Protein AF-A0A317ND74-F1 (afdb_monomer)

Secondary structure (DSSP, 8-state):
-PPPHHHHHHHH-TT--EEEEETTEEEEEETTEEEEEEE-TTT--EEEEEEE----TTS-SGGGS----S-HHHHHHHHHHHHHHHHHHHHHHHHHHHHHHHTTSS--S---

Organism: NCBI:txid236511

Solvent-accessible surface area (backbone atoms only — not comparable to full-atom values): 6824 Å² total; per-residue (Å²): 133,87,82,49,74,70,55,56,50,46,69,76,39,77,87,58,67,50,73,50,77,54,101,52,32,39,37,44,31,42,96,60,34,36,39,36,44,30,37,12,75,84,78,59,45,81,26,74,51,79,45,74,68,67,85,47,96,87,56,77,80,69,84,77,78,75,76,84,56,46,31,72,67,61,43,49,56,50,51,52,54,50,50,51,55,48,50,52,53,50,52,54,51,50,53,51,49,53,51,57,53,38,70,74,42,98,78,61,90,83,83,125

Radius of gyration: 24.94 Å; Cα contacts (8 Å, |Δi|>4): 101; chains: 1; bounding box: 52×35×68 Å

pLDDT: mean 79.43, std 16.75, range [41.28, 97.12]

Mean predicted aligned error: 10.95 Å

Nearest PDB structures (foldseek):
  9ir4-assembly1_A  TM=7.966E-01  e=6.317E-01  Henipavirus nipahense
  2pqt-assembly1_A  TM=6.181E-01  e=1.879E+00  Homo sapiens
  2pfr-assembly3_B-2  TM=5.056E-01  e=1.025E+00  Homo sapiens
  2pfr-assembly3_A  TM=4.863E-01  e=8.049E-01  Homo sapiens
  5mu3-assembly1_B  TM=3.597E-01  e=6.712E-01  Kluyveromyces lactis NRRL Y-1140

Foldseek 3Di:
DDDDPVNVVLVVCVPDWDKDDDPFWIWIDHDQKIKTWGAAPPPRDIDIDIDGNDPPVPDDSVVVPDDDNHHPVVVVVVVVVVVVVVVVVVVVVVVVVVVVVVVVPPDDPPPD

Structure (mmCIF, N/CA/C/O backbone):
data_AF-A0A317ND74-F1
#
_entry.id   AF-A0A317ND74-F1
#
loop_
_atom_site.group_PDB
_atom_site.id
_atom_site.type_symbol
_atom_site.label_atom_id
_atom_site.label_alt_id
_atom_site.label_comp_id
_atom_site.label_asym_id
_atom_site.label_entity_id
_atom_site.label_seq_id
_atom_site.pdbx_PDB_ins_code
_atom_site.Cartn_x
_atom_site.Cartn_y
_atom_site.Cartn_z
_atom_site.occupancy
_atom_site.B_iso_or_equiv
_atom_site.auth_seq_id
_atom_site.auth_comp_id
_atom_site.auth_asym_id
_atom_site.auth_atom_id
_atom_site.pdbx_PDB_model_num
ATOM 1 N N . MET A 1 1 ? -21.523 -25.027 15.236 1.00 57.34 1 MET A N 1
ATOM 2 C CA . MET A 1 1 ? -20.204 -24.406 14.966 1.00 57.34 1 MET A CA 1
ATOM 3 C C . MET A 1 1 ? -19.496 -24.258 16.306 1.00 57.34 1 MET A C 1
ATOM 5 O O . MET A 1 1 ? -20.059 -23.618 17.180 1.00 57.34 1 MET A O 1
ATOM 9 N N . VAL A 1 2 ? -18.347 -24.906 16.521 1.00 67.56 2 VAL A N 1
ATOM 10 C CA . VAL A 1 2 ? -17.619 -24.800 17.801 1.00 67.56 2 VAL A CA 1
ATOM 11 C C . VAL A 1 2 ? -16.886 -23.460 17.828 1.00 67.56 2 VAL A C 1
ATOM 13 O O . VAL A 1 2 ? -16.044 -23.210 16.964 1.00 67.56 2 VAL A O 1
ATOM 16 N N . ARG A 1 3 ? -17.231 -22.587 18.782 1.00 62.47 3 ARG A N 1
ATOM 17 C CA . ARG A 1 3 ? -16.563 -21.291 18.972 1.00 62.47 3 ARG A CA 1
ATOM 18 C C . ARG A 1 3 ? -15.117 -21.515 19.422 1.00 62.47 3 ARG A C 1
ATOM 20 O O . ARG A 1 3 ? -14.868 -22.264 20.362 1.00 62.47 3 ARG A O 1
ATOM 27 N N . ASN A 1 4 ? -14.154 -20.879 18.753 1.00 75.69 4 ASN A N 1
ATOM 28 C CA . ASN A 1 4 ? -12.752 -20.910 19.172 1.00 75.69 4 ASN A CA 1
ATOM 29 C C . ASN A 1 4 ? -12.513 -19.856 20.273 1.00 75.69 4 ASN A C 1
ATOM 31 O O . ASN A 1 4 ? -13.175 -18.821 20.287 1.00 75.69 4 ASN A O 1
ATOM 35 N N . LYS A 1 5 ? -11.519 -20.071 21.147 1.00 76.94 5 LYS A N 1
ATOM 36 C CA . LYS A 1 5 ? -11.064 -19.118 22.179 1.00 76.94 5 LYS A CA 1
ATOM 37 C C . LYS A 1 5 ? -10.887 -17.685 21.654 1.00 76.94 5 LYS A C 1
ATOM 39 O O . LYS A 1 5 ? -11.210 -16.734 22.353 1.00 76.94 5 LYS A O 1
ATOM 44 N N . VAL A 1 6 ? -10.410 -17.530 20.415 1.00 71.25 6 VAL A N 1
ATOM 45 C CA . VAL A 1 6 ? -10.245 -16.212 19.772 1.00 71.25 6 VAL A CA 1
ATOM 46 C C . VAL A 1 6 ? -11.584 -15.518 19.509 1.00 71.25 6 VAL A C 1
ATOM 48 O O . VAL A 1 6 ? -11.666 -14.300 19.625 1.00 71.25 6 VAL A O 1
ATOM 51 N N . ASP A 1 7 ? -12.622 -16.268 19.145 1.00 68.19 7 ASP A N 1
ATOM 52 C CA . ASP A 1 7 ? -13.943 -15.703 18.858 1.00 68.19 7 ASP A CA 1
ATOM 53 C C . ASP A 1 7 ? -14.636 -15.287 20.164 1.00 68.19 7 ASP A C 1
ATOM 55 O O . ASP A 1 7 ? -15.156 -14.182 20.245 1.00 68.19 7 ASP A O 1
ATOM 59 N N . VAL A 1 8 ? -14.514 -16.104 21.219 1.00 78.25 8 VAL A N 1
ATOM 60 C CA . VAL A 1 8 ? -15.000 -15.773 22.575 1.00 78.25 8 VAL A CA 1
ATOM 61 C C . VAL A 1 8 ? -14.329 -14.506 23.114 1.00 78.25 8 VAL A C 1
ATOM 63 O O . VAL A 1 8 ? -15.001 -13.624 23.635 1.00 78.25 8 VAL A O 1
ATOM 66 N N . TYR A 1 9 ? -13.010 -14.379 22.946 1.00 78.19 9 TYR A N 1
ATOM 67 C CA . TYR A 1 9 ? -12.275 -13.185 23.367 1.00 78.19 9 TYR A CA 1
ATOM 68 C C . TYR A 1 9 ? -12.741 -11.919 22.637 1.00 78.19 9 TYR A C 1
ATOM 70 O O . TYR A 1 9 ? -12.895 -10.874 23.258 1.00 78.19 9 TYR A O 1
ATOM 78 N N . ARG A 1 10 ? -12.985 -12.010 21.324 1.00 71.62 10 ARG A N 1
ATOM 79 C CA . ARG A 1 10 ? -13.455 -10.876 20.511 1.00 71.62 10 ARG A CA 1
ATOM 80 C C . ARG A 1 10 ? -14.870 -10.434 20.871 1.00 71.62 10 ARG A C 1
ATOM 82 O O . ARG A 1 10 ? -15.148 -9.247 20.804 1.00 71.62 10 ARG A O 1
ATOM 89 N N . GLU A 1 11 ? -15.750 -11.374 21.213 1.00 73.62 11 GLU A N 1
ATOM 90 C CA . GLU A 1 11 ? -17.112 -11.066 21.670 1.00 73.62 11 GLU A CA 1
ATOM 91 C C . GLU A 1 11 ? -17.101 -10.405 23.059 1.00 73.62 11 GLU A C 1
ATOM 93 O O . GLU A 1 11 ? -17.873 -9.482 23.297 1.00 73.62 11 GLU A O 1
ATOM 98 N N . ALA A 1 12 ? -16.207 -10.839 23.954 1.00 84.62 12 ALA A N 1
ATOM 99 C CA . ALA A 1 12 ? -16.068 -10.272 25.296 1.00 84.62 12 ALA A CA 1
ATOM 100 C C . ALA A 1 12 ? -15.364 -8.902 25.326 1.00 84.62 12 ALA A C 1
ATOM 102 O O . ALA A 1 12 ? -15.561 -8.144 26.271 1.00 84.62 12 ALA A O 1
ATOM 103 N N . ASN A 1 13 ? -14.563 -8.579 24.305 1.00 81.62 13 ASN A N 1
ATOM 104 C CA . ASN A 1 13 ? -13.797 -7.333 24.217 1.00 81.62 13 ASN A CA 1
ATOM 105 C C . ASN A 1 13 ? -14.126 -6.590 22.907 1.00 81.62 13 ASN A C 1
ATOM 107 O O . ASN A 1 13 ? -13.300 -6.550 21.987 1.00 81.62 13 ASN A O 1
ATOM 111 N N . PRO A 1 14 ? -15.343 -6.027 22.781 1.00 74.94 14 PRO A N 1
ATOM 112 C CA . PRO A 1 14 ? -15.790 -5.383 21.550 1.00 74.94 14 PRO A CA 1
ATOM 113 C C . PRO A 1 14 ? -14.983 -4.125 21.211 1.00 74.94 14 PRO A C 1
ATOM 115 O O . PRO A 1 14 ? -14.801 -3.840 20.035 1.00 74.94 14 PRO A O 1
ATOM 118 N N . ASP A 1 15 ? -14.433 -3.414 22.192 1.00 80.94 15 ASP A N 1
ATOM 119 C CA . ASP A 1 15 ? -13.686 -2.170 21.953 1.00 80.94 15 ASP A CA 1
ATOM 120 C C . ASP A 1 15 ? -12.172 -2.379 21.837 1.00 80.94 15 ASP A C 1
ATOM 122 O O . ASP A 1 15 ? -11.405 -1.424 21.711 1.00 80.94 15 ASP A O 1
ATOM 126 N N . GLU A 1 16 ? -11.708 -3.630 21.869 1.00 82.62 16 GLU A N 1
ATOM 127 C CA . GLU A 1 16 ? -10.282 -3.907 21.853 1.00 82.62 16 GLU A CA 1
ATOM 128 C C . GLU A 1 16 ? -9.697 -3.835 20.441 1.00 82.62 16 GLU A C 1
ATOM 130 O O . GLU A 1 16 ? -10.058 -4.577 19.518 1.00 82.62 16 GLU A O 1
ATOM 135 N N . PHE A 1 17 ? -8.721 -2.946 20.297 1.00 84.31 17 PHE A N 1
ATOM 136 C CA . PHE A 1 17 ? -7.930 -2.779 19.094 1.00 84.31 17 PHE A CA 1
ATOM 137 C C . PHE A 1 17 ? -6.451 -3.014 19.402 1.00 84.31 17 PHE A C 1
ATOM 139 O O . PHE A 1 17 ? -5.932 -2.622 20.443 1.00 84.31 17 PHE A O 1
ATOM 146 N N . HIS A 1 18 ? -5.744 -3.635 18.461 1.00 83.69 18 HIS A N 1
ATOM 147 C CA . HIS A 1 18 ? -4.299 -3.829 18.545 1.00 83.69 18 HIS A CA 1
ATOM 148 C C . HIS A 1 18 ? -3.610 -2.994 17.470 1.00 83.69 18 HIS A C 1
ATOM 150 O O . HIS A 1 18 ? -3.909 -3.154 16.282 1.00 83.69 18 HIS A O 1
ATOM 156 N N . THR A 1 19 ? -2.672 -2.134 17.859 1.00 89.19 19 THR A N 1
ATOM 157 C CA . THR A 1 19 ? -1.942 -1.262 16.930 1.00 89.19 19 THR A CA 1
ATOM 158 C C . THR A 1 19 ? -0.455 -1.574 16.898 1.00 89.19 19 THR A C 1
ATOM 160 O O . THR A 1 19 ? 0.117 -2.064 17.867 1.00 89.19 19 THR A O 1
ATOM 163 N N . TRP A 1 20 ? 0.178 -1.328 15.753 1.00 89.50 20 TRP A N 1
ATOM 164 C CA . TRP A 1 20 ? 1.635 -1.333 15.642 1.00 89.50 20 TRP A CA 1
ATOM 165 C C . TRP A 1 20 ? 2.098 -0.476 14.470 1.00 89.50 20 TRP A C 1
ATOM 167 O O . TRP A 1 20 ? 1.390 -0.300 13.474 1.00 89.50 20 TRP A O 1
ATOM 177 N N . THR A 1 21 ? 3.318 0.039 14.574 1.00 90.56 21 THR A N 1
ATOM 178 C CA . THR A 1 21 ? 3.946 0.845 13.530 1.00 90.56 21 THR A CA 1
ATOM 179 C C . THR A 1 21 ? 4.793 -0.018 12.595 1.00 90.56 21 THR A C 1
ATOM 181 O O . THR A 1 21 ? 5.267 -1.105 12.920 1.00 90.56 21 THR A O 1
ATOM 184 N N . THR A 1 22 ? 4.948 0.466 11.373 1.00 87.38 22 THR A N 1
ATOM 185 C CA . THR A 1 22 ? 5.790 -0.092 10.314 1.00 87.38 22 THR A CA 1
ATOM 186 C C . THR A 1 22 ? 6.713 1.016 9.820 1.00 87.38 22 THR A C 1
ATOM 188 O O . THR A 1 22 ? 6.504 2.186 10.135 1.00 87.38 22 THR A O 1
ATOM 191 N N .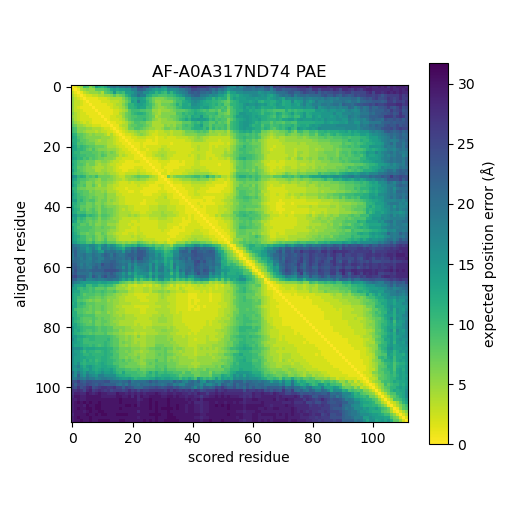 ARG A 1 23 ? 7.688 0.686 8.966 1.00 88.06 23 ARG A N 1
ATOM 192 C CA . ARG A 1 23 ? 8.604 1.684 8.387 1.00 88.06 23 ARG A CA 1
ATOM 193 C C . ARG A 1 23 ? 7.896 2.868 7.710 1.00 88.06 23 ARG A C 1
ATOM 195 O O . ARG A 1 23 ? 8.441 3.964 7.702 1.00 88.06 23 ARG A O 1
ATOM 202 N N . TYR A 1 24 ? 6.716 2.646 7.130 1.00 89.31 24 TYR A N 1
ATOM 203 C CA . TYR A 1 24 ? 6.027 3.639 6.298 1.00 89.31 24 TYR A CA 1
ATOM 204 C C . TYR A 1 24 ? 4.632 4.018 6.807 1.00 89.31 24 TYR A C 1
ATOM 206 O O . TYR A 1 24 ? 3.948 4.805 6.167 1.00 89.31 24 TYR A O 1
ATOM 214 N N . GLY A 1 25 ? 4.165 3.460 7.922 1.00 91.81 25 GLY A N 1
ATOM 215 C CA . GLY A 1 25 ? 2.787 3.666 8.370 1.00 91.81 25 GLY A CA 1
ATOM 216 C C . GLY A 1 25 ? 2.440 2.911 9.641 1.00 91.81 25 GLY A C 1
ATOM 217 O O . GLY A 1 25 ? 3.318 2.376 10.309 1.00 91.81 25 GLY A O 1
ATOM 218 N N . CYS A 1 26 ? 1.156 2.820 9.947 1.00 92.88 26 CYS A N 1
ATOM 219 C CA . CYS A 1 26 ? 0.613 2.149 11.118 1.00 92.88 26 CYS A CA 1
ATOM 220 C C . CYS A 1 26 ? -0.463 1.144 10.699 1.00 92.88 26 CYS A C 1
ATOM 222 O O . CYS A 1 26 ? -1.090 1.274 9.644 1.00 92.88 26 CYS A O 1
ATOM 224 N N . VAL A 1 27 ? -0.663 0.127 11.529 1.00 91.19 27 VAL A N 1
ATOM 225 C CA . VAL A 1 27 ? -1.723 -0.862 11.382 1.00 91.19 27 VAL A CA 1
ATOM 226 C C . VAL A 1 27 ? -2.588 -0.842 12.626 1.00 91.19 27 VAL A C 1
ATOM 228 O O . VAL A 1 27 ? -2.074 -0.832 13.741 1.00 91.19 27 VAL A O 1
ATOM 231 N N . VAL A 1 28 ? -3.897 -0.913 12.422 1.00 91.19 28 VAL A N 1
ATOM 232 C CA . VAL A 1 28 ? -4.893 -1.108 13.472 1.00 91.19 28 VAL A CA 1
ATOM 233 C C . VAL A 1 28 ? -5.643 -2.396 13.165 1.00 91.19 28 VAL A C 1
ATOM 235 O O . VAL A 1 28 ? -6.160 -2.596 12.063 1.00 91.19 28 VAL A O 1
ATOM 238 N N . GLN A 1 29 ? -5.675 -3.298 14.134 1.00 86.31 29 GLN A N 1
ATOM 239 C CA . GLN A 1 29 ? -6.379 -4.566 14.066 1.00 86.31 29 GLN A CA 1
ATOM 240 C C . GLN A 1 29 ? -7.589 -4.535 14.995 1.00 86.31 29 GLN A C 1
ATOM 242 O O . GLN A 1 29 ? -7.430 -4.316 16.189 1.00 86.31 29 GLN A O 1
ATOM 247 N N . PHE A 1 30 ? -8.766 -4.841 14.457 1.00 83.94 30 PHE A N 1
ATOM 248 C CA . PHE A 1 30 ? -10.021 -4.93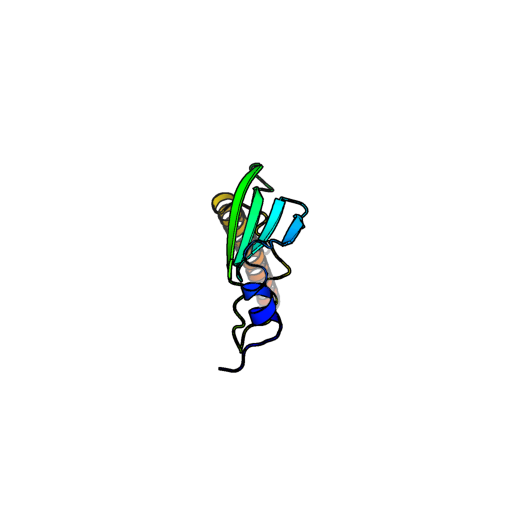8 15.206 1.00 83.94 30 PHE A CA 1
ATOM 249 C C . PHE A 1 30 ? -10.999 -5.847 14.457 1.00 83.94 30 PHE A C 1
ATOM 251 O O . PHE A 1 30 ? -10.930 -5.941 13.235 1.00 83.94 30 PHE A O 1
ATOM 258 N N . TRP A 1 31 ? -11.883 -6.553 15.166 1.00 76.31 31 TRP A N 1
ATOM 259 C CA . TRP A 1 31 ? -13.022 -7.308 14.595 1.00 76.31 31 TRP A CA 1
ATOM 260 C C . TRP A 1 31 ? -12.709 -8.213 13.394 1.00 76.31 31 TRP A C 1
ATOM 262 O O . TRP A 1 31 ? -13.469 -8.316 12.435 1.00 76.31 31 TRP A O 1
ATOM 272 N N . GLY A 1 32 ? -11.548 -8.874 13.404 1.00 75.94 32 GLY A N 1
ATOM 273 C CA . GLY A 1 32 ? -11.144 -9.715 12.275 1.00 75.94 32 GLY A CA 1
ATOM 274 C C . GLY A 1 32 ? -10.765 -8.923 11.018 1.00 75.94 32 GLY A C 1
ATOM 275 O O . GLY A 1 32 ? -10.683 -9.504 9.939 1.00 75.94 32 GLY A O 1
ATOM 276 N N . HIS A 1 33 ? -10.479 -7.633 11.153 1.00 81.81 33 HIS A N 1
ATOM 277 C CA . HIS A 1 33 ? -9.922 -6.750 10.143 1.00 81.81 33 HIS A CA 1
ATOM 278 C C . HIS A 1 33 ? -8.557 -6.216 10.572 1.00 81.81 33 HIS A C 1
ATOM 280 O O . HIS A 1 33 ? -8.261 -6.050 11.754 1.00 81.81 33 HIS A O 1
ATOM 286 N N . ARG A 1 34 ? -7.726 -5.914 9.581 1.00 86.25 34 ARG A N 1
ATOM 287 C CA . ARG A 1 34 ? -6.553 -5.063 9.732 1.00 86.25 34 ARG A CA 1
ATOM 288 C C . ARG A 1 34 ? -6.656 -3.916 8.753 1.00 86.25 34 ARG A C 1
ATOM 290 O O . ARG A 1 34 ? -6.838 -4.147 7.557 1.00 86.25 34 ARG A O 1
ATOM 297 N N . VAL A 1 35 ? -6.527 -2.709 9.269 1.00 90.94 35 VAL A N 1
ATOM 298 C CA . VAL A 1 35 ? -6.495 -1.475 8.499 1.00 90.94 35 VAL A CA 1
ATOM 299 C C . VAL A 1 35 ? -5.085 -0.924 8.590 1.00 90.94 35 VAL A C 1
ATOM 301 O O . VAL A 1 35 ? -4.567 -0.729 9.683 1.00 90.94 35 VAL A O 1
ATOM 304 N N . TYR A 1 36 ? -4.457 -0.707 7.445 1.00 92.25 36 TYR A N 1
ATOM 305 C CA . TYR A 1 36 ? -3.182 -0.018 7.335 1.00 92.25 36 TYR A CA 1
ATOM 306 C C . TYR A 1 36 ? -3.405 1.371 6.768 1.00 92.25 36 TYR A C 1
ATOM 308 O O . TYR A 1 36 ? -4.199 1.539 5.840 1.00 92.25 36 TYR A O 1
ATOM 316 N N . TYR A 1 37 ? -2.660 2.329 7.297 1.00 93.50 37 TYR A N 1
ATOM 317 C CA . TYR A 1 37 ? -2.518 3.668 6.753 1.00 93.50 37 TYR A CA 1
ATOM 318 C C . TYR A 1 37 ? -1.053 4.086 6.854 1.00 93.50 37 TYR A C 1
ATOM 320 O O . TYR A 1 37 ? -0.396 3.880 7.873 1.00 93.50 37 TYR A O 1
ATOM 328 N N . GLY A 1 38 ? -0.517 4.664 5.791 1.00 94.56 38 GLY A N 1
ATOM 329 C CA . GLY A 1 38 ? 0.882 5.050 5.719 1.00 94.56 38 GLY A CA 1
ATOM 330 C C . GLY A 1 38 ? 1.154 6.039 4.604 1.00 94.56 38 GLY A C 1
ATOM 331 O O . GLY A 1 38 ? 0.236 6.528 3.950 1.00 94.56 38 GLY A O 1
ATOM 332 N N . ARG A 1 39 ? 2.430 6.340 4.400 1.00 95.38 39 ARG A N 1
ATOM 333 C CA . ARG A 1 39 ? 2.909 7.223 3.341 1.00 95.38 39 ARG A CA 1
ATOM 334 C C . ARG A 1 39 ? 3.523 6.395 2.226 1.00 95.38 39 ARG A C 1
ATOM 336 O O . ARG A 1 39 ? 4.286 5.462 2.476 1.00 95.38 39 ARG A O 1
ATOM 343 N N . CYS A 1 40 ? 3.202 6.757 0.993 1.00 95.50 40 CYS A N 1
ATOM 344 C CA . CYS A 1 40 ? 3.840 6.208 -0.186 1.00 95.50 40 CYS A CA 1
ATOM 345 C C . CYS A 1 40 ? 5.334 6.527 -0.139 1.00 95.50 40 CYS A C 1
ATOM 347 O O . CYS A 1 40 ? 5.726 7.666 0.103 1.00 95.50 40 CYS A O 1
ATOM 349 N N . GLN A 1 41 ? 6.165 5.527 -0.412 1.00 94.12 41 GLN A N 1
ATOM 350 C CA . GLN A 1 41 ? 7.613 5.692 -0.429 1.00 94.12 41 GLN A CA 1
ATOM 351 C C . GLN A 1 41 ? 8.103 6.677 -1.505 1.00 94.12 41 GLN A C 1
ATOM 353 O O . GLN A 1 41 ? 9.163 7.267 -1.322 1.00 94.12 41 GLN A O 1
ATOM 358 N N . ASP A 1 42 ? 7.364 6.846 -2.605 1.00 95.12 42 ASP A N 1
ATOM 359 C CA . ASP A 1 42 ? 7.826 7.640 -3.748 1.00 95.12 42 ASP A CA 1
ATOM 360 C C . ASP A 1 42 ? 7.207 9.046 -3.774 1.00 95.12 42 ASP A C 1
ATOM 362 O O . ASP A 1 42 ? 7.927 10.021 -3.954 1.00 95.12 42 ASP A O 1
ATOM 366 N N . CYS A 1 43 ? 5.892 9.176 -3.560 1.00 95.12 43 CYS A N 1
ATOM 367 C CA . CYS A 1 43 ? 5.201 10.472 -3.618 1.00 95.12 43 CYS A CA 1
ATOM 368 C C . CYS A 1 43 ? 4.793 11.032 -2.247 1.00 95.12 43 CYS A C 1
ATOM 370 O O . CYS A 1 43 ? 4.196 12.100 -2.177 1.00 95.12 43 CYS A O 1
ATOM 372 N N . SER A 1 44 ? 5.054 10.311 -1.149 1.00 93.25 44 SER A N 1
ATOM 373 C CA . SER A 1 44 ? 4.569 10.638 0.207 1.00 93.25 44 SER A CA 1
ATOM 374 C C . SER A 1 44 ? 3.042 10.722 0.367 1.00 93.25 44 SER A C 1
ATOM 376 O O . SER A 1 44 ? 2.566 11.003 1.468 1.00 93.25 44 SER A O 1
ATOM 378 N N . GLY A 1 45 ? 2.268 10.424 -0.683 1.00 94.12 45 GLY A N 1
ATOM 379 C CA . GLY A 1 45 ? 0.809 10.375 -0.647 1.00 94.12 45 GLY A CA 1
ATOM 380 C C . GLY A 1 45 ? 0.273 9.313 0.315 1.00 94.12 45 GLY A C 1
ATOM 381 O O . GLY A 1 45 ? 0.967 8.355 0.662 1.00 94.12 45 GLY A O 1
ATOM 382 N N . LEU A 1 46 ? -0.973 9.481 0.758 1.00 93.62 46 LEU A N 1
ATOM 383 C CA . LEU A 1 46 ? -1.613 8.555 1.688 1.00 93.62 46 LEU A CA 1
ATOM 384 C C . LEU A 1 46 ? -1.840 7.188 1.026 1.00 93.62 46 LEU A C 1
ATOM 386 O O . LEU A 1 46 ? -2.411 7.082 -0.056 1.00 93.62 46 LEU A O 1
ATOM 390 N N . VAL A 1 47 ? -1.430 6.128 1.715 1.00 94.81 47 VAL A N 1
ATOM 391 C CA . VAL A 1 47 ? -1.665 4.739 1.320 1.00 94.81 47 VAL A CA 1
ATOM 392 C C . VAL A 1 47 ? -2.524 4.091 2.384 1.00 94.81 47 VAL A C 1
ATOM 394 O O . VAL A 1 47 ? -2.122 4.039 3.543 1.00 94.81 47 VAL A O 1
ATOM 397 N N . THR A 1 48 ? -3.678 3.555 1.998 1.00 92.81 48 THR A N 1
ATOM 398 C CA . THR A 1 48 ? -4.551 2.812 2.908 1.00 92.81 48 THR A CA 1
ATOM 399 C C . THR A 1 48 ? -4.871 1.429 2.357 1.00 92.81 48 THR A C 1
ATOM 401 O O . THR A 1 48 ? -4.917 1.201 1.150 1.00 92.81 48 THR A O 1
ATOM 404 N N . THR A 1 49 ? -5.062 0.454 3.243 1.00 89.94 49 THR A N 1
ATOM 405 C CA . THR A 1 49 ? -5.614 -0.849 2.853 1.00 89.94 49 THR A CA 1
ATOM 406 C C . THR A 1 49 ? -6.373 -1.479 4.011 1.00 89.94 49 THR A C 1
ATOM 408 O O . THR A 1 49 ? -5.964 -1.369 5.164 1.00 89.94 49 THR A O 1
ATOM 411 N N . ARG A 1 50 ? -7.472 -2.170 3.708 1.00 89.00 50 ARG A N 1
ATOM 412 C CA . ARG A 1 50 ? -8.246 -2.961 4.670 1.00 89.00 50 ARG A CA 1
ATOM 413 C C . ARG A 1 50 ? -8.197 -4.429 4.269 1.00 89.00 50 ARG A C 1
ATOM 415 O O . ARG A 1 50 ? -8.460 -4.774 3.121 1.00 89.00 50 ARG A O 1
ATOM 422 N N . ARG A 1 51 ? -7.878 -5.303 5.221 1.00 83.31 51 ARG A N 1
ATOM 423 C CA . ARG A 1 51 ?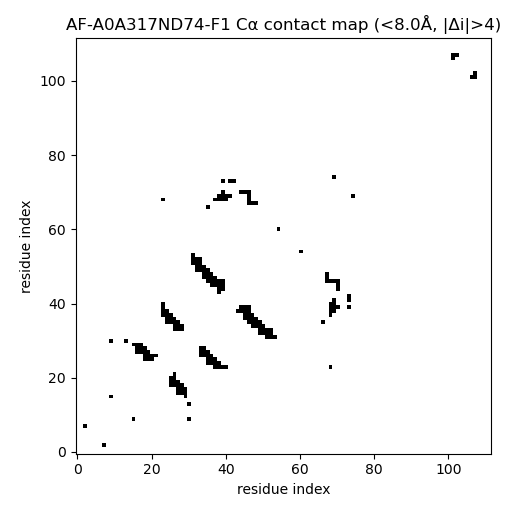 -7.746 -6.751 5.017 1.00 83.31 51 ARG A CA 1
ATOM 424 C C . ARG A 1 51 ? -8.553 -7.518 6.051 1.00 83.31 51 ARG A C 1
ATOM 426 O O . ARG A 1 51 ? -8.551 -7.160 7.223 1.00 83.31 51 ARG A O 1
ATOM 433 N N . ASN A 1 52 ? -9.192 -8.604 5.634 1.00 79.88 52 ASN A N 1
ATOM 434 C CA . ASN A 1 52 ? -9.875 -9.524 6.544 1.00 79.88 52 ASN A CA 1
ATOM 435 C C . ASN A 1 52 ? -8.872 -10.559 7.076 1.00 79.88 52 ASN A C 1
ATOM 437 O O . ASN A 1 52 ? -8.165 -11.196 6.302 1.00 79.88 52 ASN A O 1
ATOM 441 N N . ILE A 1 53 ? -8.868 -10.800 8.384 1.00 74.38 53 ILE A N 1
ATOM 442 C CA . ILE A 1 53 ? -8.092 -11.833 9.099 1.00 74.38 53 ILE A CA 1
ATOM 443 C C . ILE A 1 53 ? -8.799 -13.198 8.988 1.00 74.38 53 ILE A C 1
ATOM 445 O O . ILE A 1 53 ? -8.678 -14.058 9.858 1.00 74.38 53 ILE A O 1
ATOM 449 N N . ARG A 1 54 ? -9.624 -13.404 7.952 1.00 65.62 54 ARG A N 1
ATOM 450 C CA . ARG A 1 54 ? -10.467 -14.598 7.845 1.00 65.62 54 ARG A CA 1
ATOM 451 C C . ARG A 1 54 ? -9.574 -15.843 7.847 1.00 65.62 54 ARG A C 1
ATOM 453 O O . ARG A 1 54 ? -8.610 -15.914 7.086 1.00 65.62 54 ARG A O 1
ATOM 460 N N . ARG A 1 55 ? -9.926 -16.839 8.670 1.00 57.25 55 ARG A N 1
ATOM 461 C CA . ARG A 1 55 ? -9.383 -18.202 8.589 1.00 57.25 55 ARG A CA 1
ATOM 462 C C . ARG A 1 55 ? -9.870 -18.823 7.279 1.00 57.25 55 ARG A C 1
ATOM 464 O O . ARG A 1 55 ? -10.866 -19.537 7.264 1.00 57.25 55 ARG A O 1
ATOM 471 N N . TYR A 1 56 ? -9.219 -18.522 6.160 1.00 45.38 56 TYR A N 1
ATOM 472 C CA . TYR A 1 56 ? -9.412 -19.347 4.978 1.00 45.38 56 TYR A CA 1
ATOM 473 C C . TYR A 1 56 ? -8.665 -20.648 5.238 1.00 45.38 56 TYR A C 1
ATOM 475 O O . TYR A 1 56 ? -7.440 -20.665 5.288 1.00 45.38 56 TYR A O 1
ATOM 483 N N . ARG A 1 57 ? -9.429 -21.729 5.400 1.00 47.56 57 ARG A N 1
ATOM 484 C CA . ARG A 1 57 ? -9.014 -23.123 5.635 1.00 47.56 57 ARG A CA 1
ATOM 485 C C . ARG A 1 57 ? -7.925 -23.649 4.672 1.00 47.56 57 ARG A C 1
ATOM 487 O O . ARG A 1 57 ? -7.418 -24.739 4.880 1.00 47.56 57 ARG A O 1
ATOM 494 N N . HIS A 1 58 ? -7.550 -22.865 3.657 1.00 50.28 58 HIS A N 1
ATOM 495 C CA . HIS A 1 58 ? -6.589 -23.197 2.604 1.00 50.28 58 HIS A CA 1
ATOM 496 C C . HIS A 1 58 ? -5.609 -22.062 2.246 1.00 50.28 58 HIS A C 1
ATOM 498 O O . HIS A 1 58 ? -4.856 -22.211 1.288 1.00 50.28 58 HIS A O 1
ATOM 504 N N . LYS A 1 59 ? -5.597 -20.920 2.957 1.00 48.44 59 LYS A N 1
ATOM 505 C CA . LYS A 1 59 ? -4.598 -19.862 2.713 1.00 48.44 59 LYS A CA 1
ATOM 506 C C . LYS A 1 59 ? -3.818 -19.542 3.984 1.00 48.44 59 LYS A C 1
ATOM 508 O O . LYS A 1 59 ? -4.433 -19.262 5.013 1.00 48.44 59 LYS A O 1
ATOM 513 N N . PRO A 1 60 ? -2.476 -19.573 3.929 1.00 44.66 60 PRO A N 1
ATOM 514 C CA . PRO A 1 60 ? -1.673 -19.349 5.109 1.00 44.66 60 PRO A CA 1
ATOM 515 C C . PRO A 1 60 ? -1.881 -17.931 5.638 1.00 44.66 60 PRO A C 1
ATOM 517 O O . PRO A 1 60 ? -2.057 -16.971 4.886 1.00 44.66 60 PRO A O 1
ATOM 520 N N . ILE A 1 61 ? -1.753 -17.821 6.958 1.00 52.03 61 ILE A N 1
ATOM 521 C CA . ILE A 1 61 ? -1.727 -16.626 7.822 1.00 52.03 61 ILE A CA 1
ATOM 522 C C . ILE A 1 61 ? -0.779 -15.493 7.318 1.00 52.03 61 ILE A C 1
ATOM 524 O O . ILE A 1 61 ? -0.752 -14.391 7.855 1.00 52.03 61 ILE A O 1
ATOM 528 N N . THR A 1 62 ? -0.047 -15.720 6.225 1.00 46.28 62 THR A N 1
ATOM 529 C CA . THR A 1 62 ? 0.947 -14.879 5.524 1.00 46.28 62 THR A CA 1
ATOM 530 C C . THR A 1 62 ? 0.552 -13.452 5.106 1.00 46.28 62 THR A C 1
ATOM 532 O O . THR A 1 62 ? 1.418 -12.694 4.680 1.00 46.28 62 THR A O 1
ATOM 535 N N . GLN A 1 63 ? -0.682 -12.990 5.331 1.00 50.53 63 GLN A N 1
ATOM 536 C CA . GLN A 1 63 ? -1.019 -11.551 5.278 1.00 50.53 63 GLN A CA 1
ATOM 537 C C . GLN A 1 63 ? -0.464 -10.758 6.492 1.00 50.53 63 GLN A C 1
ATOM 539 O O . GLN A 1 63 ? -0.803 -9.592 6.679 1.00 50.53 63 GLN A O 1
ATOM 544 N N . ILE A 1 64 ? 0.381 -11.376 7.330 1.00 53.72 64 ILE A N 1
ATOM 545 C CA . ILE A 1 64 ? 1.137 -10.727 8.415 1.00 53.72 64 ILE A CA 1
ATOM 546 C C . ILE A 1 64 ? 2.310 -9.871 7.892 1.00 53.72 64 ILE A C 1
ATOM 548 O O . ILE A 1 64 ? 2.667 -8.897 8.544 1.00 53.72 64 ILE A O 1
ATOM 552 N N . GLY A 1 65 ? 2.898 -10.181 6.729 1.00 57.25 65 GLY A N 1
ATOM 553 C CA . GLY A 1 65 ? 4.253 -9.692 6.423 1.00 57.25 65 GLY A CA 1
ATOM 554 C C . GLY A 1 65 ? 4.397 -8.464 5.518 1.00 57.25 65 GLY A C 1
ATOM 555 O O . GLY A 1 65 ? 5.426 -7.798 5.583 1.00 57.25 65 GLY A O 1
ATOM 556 N N . ARG A 1 66 ? 3.427 -8.150 4.645 1.00 73.88 66 ARG A N 1
ATOM 557 C CA . ARG A 1 66 ? 3.631 -7.113 3.611 1.00 73.88 66 ARG A CA 1
ATOM 558 C C . ARG A 1 66 ? 2.477 -6.126 3.509 1.00 73.88 66 ARG A C 1
ATOM 560 O O . ARG A 1 66 ? 1.431 -6.427 2.926 1.00 73.88 66 ARG A O 1
ATOM 567 N N . TRP A 1 67 ? 2.692 -4.941 4.063 1.00 85.00 67 TRP A N 1
ATOM 568 C CA . TRP A 1 67 ? 1.854 -3.761 3.858 1.00 85.00 67 TRP A CA 1
ATOM 569 C C . TRP A 1 67 ? 2.258 -3.053 2.562 1.00 85.00 67 TRP A C 1
ATOM 571 O O . TRP A 1 67 ? 3.426 -3.143 2.172 1.00 85.00 67 TRP A O 1
ATOM 581 N N . PRO A 1 68 ? 1.314 -2.415 1.851 1.00 88.25 68 PRO A N 1
ATOM 582 C CA . PRO A 1 68 ? 1.643 -1.679 0.638 1.00 88.25 68 PRO A CA 1
ATOM 583 C C . PRO A 1 68 ? 2.616 -0.544 0.974 1.00 88.25 68 PRO A C 1
ATOM 585 O O . PRO A 1 68 ? 2.355 0.253 1.867 1.00 88.25 68 PRO A O 1
ATOM 588 N N . SER A 1 69 ? 3.746 -0.486 0.269 1.00 88.50 69 SER A N 1
ATOM 589 C CA . SER A 1 69 ? 4.745 0.583 0.412 1.00 88.50 69 SER A CA 1
ATOM 590 C C . SER A 1 69 ? 4.510 1.755 -0.543 1.00 88.50 69 SER A C 1
ATOM 592 O O . SER A 1 69 ? 5.115 2.814 -0.388 1.00 88.50 69 SER A O 1
ATOM 594 N N . ARG A 1 70 ? 3.652 1.575 -1.552 1.00 94.06 70 ARG A N 1
ATOM 595 C CA . ARG A 1 70 ? 3.356 2.561 -2.595 1.00 94.06 70 ARG A CA 1
ATOM 596 C C . ARG A 1 70 ? 1.848 2.746 -2.742 1.00 94.06 70 ARG A C 1
ATOM 598 O O . ARG A 1 70 ? 1.094 1.809 -2.476 1.00 94.06 70 ARG A O 1
ATOM 605 N N . CYS A 1 71 ? 1.426 3.942 -3.156 1.00 94.50 71 CYS A N 1
ATOM 606 C CA . CYS A 1 71 ? 0.058 4.165 -3.620 1.00 94.50 71 CYS A CA 1
ATOM 607 C C . CYS A 1 71 ? -0.162 3.435 -4.962 1.00 94.50 71 CYS A C 1
ATOM 609 O O . CYS A 1 71 ? 0.824 3.025 -5.584 1.00 94.50 71 CYS A O 1
ATOM 611 N N . PRO A 1 72 ? -1.418 3.253 -5.409 1.00 92.69 72 PRO A N 1
ATOM 612 C CA . PRO A 1 72 ? -1.718 2.544 -6.653 1.00 92.69 72 PRO A CA 1
ATOM 613 C C . PRO A 1 72 ? -0.943 3.079 -7.865 1.00 92.69 72 PRO A C 1
ATOM 615 O O . PRO A 1 72 ? -0.303 2.297 -8.557 1.00 92.69 72 PRO A O 1
ATOM 618 N N . GLU A 1 73 ? -0.889 4.400 -8.034 1.00 95.00 73 GLU A N 1
ATOM 619 C CA . GLU A 1 73 ? -0.195 5.062 -9.149 1.00 95.00 73 GLU A CA 1
ATOM 620 C C . GLU A 1 73 ? 1.315 4.781 -9.140 1.00 95.00 73 GLU A C 1
ATOM 622 O O . GLU A 1 73 ? 1.889 4.312 -10.122 1.00 95.00 73 GLU A O 1
ATOM 627 N N . CYS A 1 74 ? 1.982 4.993 -8.000 1.00 96.12 74 CYS A N 1
ATOM 628 C CA . CYS A 1 74 ? 3.415 4.721 -7.886 1.00 96.12 74 CYS A CA 1
ATOM 629 C C . CYS A 1 74 ? 3.737 3.223 -7.971 1.00 96.12 74 CYS A C 1
ATOM 631 O O . CYS A 1 74 ? 4.848 2.856 -8.356 1.00 96.12 74 CYS A O 1
ATOM 633 N N . ALA A 1 75 ? 2.804 2.349 -7.579 1.00 93.44 75 ALA A N 1
ATOM 634 C CA . ALA A 1 75 ? 2.954 0.905 -7.723 1.00 93.44 75 ALA A CA 1
ATOM 635 C C . ALA A 1 75 ? 2.860 0.477 -9.193 1.00 93.44 75 ALA A C 1
ATOM 637 O O . ALA A 1 75 ? 3.676 -0.328 -9.639 1.00 93.44 75 ALA A O 1
ATOM 638 N N . GLU A 1 76 ? 1.918 1.045 -9.941 1.00 95.44 76 GLU A N 1
ATOM 639 C CA . GLU A 1 76 ? 1.736 0.801 -11.371 1.00 95.44 76 GLU A CA 1
ATOM 640 C C . GLU A 1 76 ? 2.937 1.297 -12.182 1.00 95.44 76 GLU A C 1
ATOM 642 O O . GLU A 1 76 ? 3.551 0.511 -12.904 1.00 95.44 76 GLU A O 1
ATOM 647 N N . ALA A 1 77 ? 3.386 2.532 -11.944 1.00 96.38 77 ALA A N 1
ATOM 648 C CA . ALA A 1 77 ? 4.586 3.077 -12.582 1.00 96.38 77 ALA A CA 1
ATOM 649 C C . ALA A 1 77 ? 5.844 2.229 -12.296 1.00 96.38 77 ALA A C 1
ATOM 651 O O . ALA A 1 77 ? 6.712 2.044 -13.154 1.00 96.38 77 ALA A O 1
ATOM 652 N N . ALA A 1 78 ? 5.957 1.672 -11.083 1.00 94.56 78 ALA A N 1
ATOM 653 C CA . ALA A 1 78 ? 7.046 0.757 -10.736 1.00 94.56 78 ALA A CA 1
ATOM 654 C C . ALA A 1 78 ? 6.996 -0.536 -11.547 1.00 94.56 78 ALA A C 1
ATOM 656 O O . ALA A 1 78 ? 8.031 -1.052 -11.976 1.00 94.56 78 ALA A O 1
ATOM 657 N N . TRP A 1 79 ? 5.790 -1.081 -11.689 1.00 95.31 79 TRP A N 1
ATOM 658 C CA . TRP A 1 79 ? 5.542 -2.333 -12.376 1.00 95.31 79 TRP A CA 1
ATOM 659 C C . TRP A 1 79 ? 5.819 -2.199 -13.874 1.00 95.31 79 TRP A C 1
ATOM 661 O O . TRP A 1 79 ? 6.524 -3.036 -14.439 1.00 95.31 79 TRP A O 1
ATOM 671 N N . GLU A 1 80 ? 5.376 -1.104 -14.489 1.00 97.12 80 GLU A N 1
ATOM 672 C CA . GLU A 1 80 ? 5.660 -0.789 -15.888 1.00 97.12 80 GLU A CA 1
ATOM 673 C C . GLU A 1 80 ? 7.169 -0.648 -16.134 1.00 97.12 80 GLU A C 1
ATOM 675 O O . GLU A 1 80 ? 7.737 -1.357 -16.969 1.00 97.12 80 GLU A O 1
AT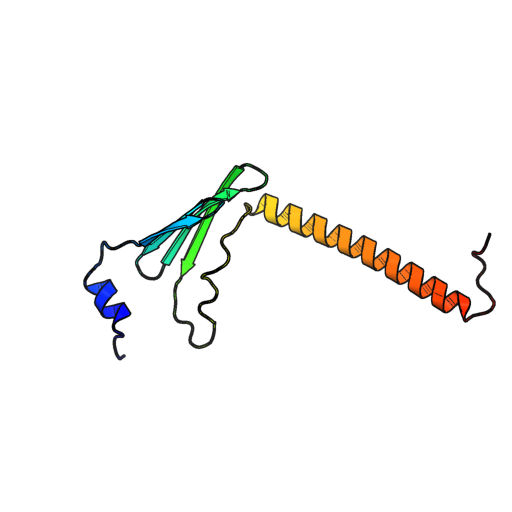OM 680 N N . LYS A 1 81 ? 7.865 0.144 -15.305 1.00 96.50 81 LYS A N 1
ATOM 681 C CA . LYS A 1 81 ? 9.328 0.291 -15.377 1.00 96.50 81 LYS A CA 1
ATOM 682 C C . LYS A 1 81 ? 10.059 -1.047 -15.237 1.00 96.50 81 LYS A C 1
ATOM 684 O O . LYS A 1 81 ? 11.034 -1.304 -15.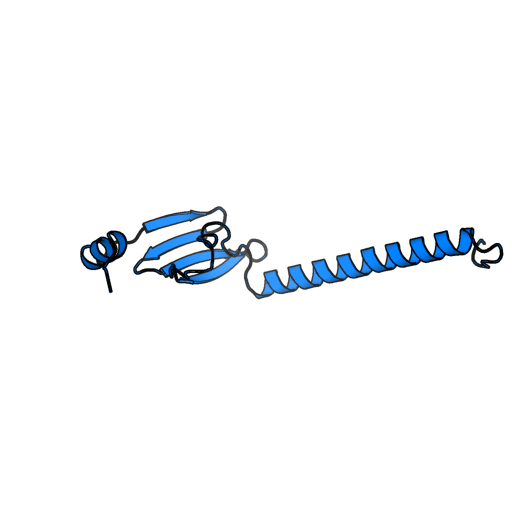948 1.00 96.50 81 LYS A O 1
ATOM 689 N N . HIS A 1 82 ? 9.614 -1.906 -14.319 1.00 95.38 82 HIS A N 1
ATOM 690 C CA . HIS A 1 82 ? 10.179 -3.244 -14.147 1.00 95.38 82 HIS A CA 1
ATOM 691 C C . HIS A 1 82 ? 9.996 -4.102 -15.408 1.00 95.38 82 HIS A C 1
ATOM 693 O O . HIS A 1 82 ? 10.935 -4.783 -15.836 1.00 95.38 82 HIS A O 1
ATOM 699 N N . ASN A 1 83 ? 8.810 -4.062 -16.012 1.00 96.69 83 ASN A N 1
ATOM 700 C CA . ASN A 1 83 ? 8.498 -4.833 -17.210 1.00 96.69 83 ASN A CA 1
ATOM 701 C C . ASN A 1 83 ? 9.301 -4.364 -18.417 1.00 96.69 83 ASN A C 1
ATOM 703 O O . ASN A 1 83 ? 9.843 -5.201 -19.140 1.00 96.69 83 ASN A O 1
ATOM 707 N N . ASP A 1 84 ? 9.466 -3.059 -18.599 1.00 96.50 84 ASP A N 1
ATOM 708 C CA . ASP A 1 84 ? 10.308 -2.530 -19.668 1.00 96.50 84 ASP A CA 1
ATOM 709 C C . ASP A 1 84 ? 11.765 -2.955 -19.496 1.00 96.50 84 ASP A C 1
ATOM 711 O O . ASP A 1 84 ? 12.372 -3.504 -20.419 1.00 96.50 84 ASP A O 1
ATOM 715 N N . GLN A 1 85 ? 12.320 -2.837 -18.288 1.00 96.88 85 GLN A N 1
ATOM 716 C CA . GLN A 1 85 ? 13.664 -3.346 -18.004 1.00 96.88 85 GLN A CA 1
ATOM 717 C C . GLN A 1 85 ? 13.779 -4.858 -18.249 1.00 96.88 85 GLN A C 1
ATOM 719 O O . GLN A 1 85 ? 14.810 -5.343 -18.727 1.00 96.88 85 GLN A O 1
ATOM 724 N N . ALA A 1 86 ? 12.740 -5.635 -17.938 1.00 96.69 86 ALA A N 1
ATOM 725 C CA . ALA A 1 86 ? 12.701 -7.059 -18.251 1.00 96.69 86 ALA A CA 1
ATOM 726 C C . ALA A 1 86 ? 12.688 -7.307 -19.769 1.00 96.69 86 ALA A C 1
ATOM 728 O O . ALA A 1 86 ? 13.461 -8.142 -20.245 1.00 96.69 86 ALA A O 1
ATOM 729 N N . ARG A 1 87 ? 11.900 -6.547 -20.542 1.00 95.75 87 ARG A N 1
ATOM 730 C CA . ARG A 1 87 ? 11.860 -6.621 -22.012 1.00 95.75 87 ARG A CA 1
ATOM 731 C C . ARG A 1 87 ? 13.230 -6.351 -22.626 1.00 95.75 87 ARG A C 1
ATOM 733 O O . ARG A 1 87 ? 13.688 -7.169 -23.425 1.00 95.75 87 ARG A O 1
ATOM 740 N N . TYR A 1 88 ? 13.918 -5.288 -22.206 1.00 95.38 88 TYR A N 1
ATOM 741 C CA . TYR A 1 88 ? 15.273 -4.974 -22.680 1.00 95.38 88 TYR A CA 1
ATOM 742 C C . TYR A 1 88 ? 16.276 -6.087 -22.356 1.00 95.38 88 TYR A C 1
ATOM 744 O O . TYR A 1 88 ? 17.023 -6.530 -23.233 1.00 95.38 88 TYR A O 1
ATOM 752 N N . ARG A 1 89 ? 16.265 -6.602 -21.118 1.00 96.19 89 ARG A N 1
ATOM 753 C CA . ARG A 1 89 ? 17.131 -7.727 -20.720 1.00 96.19 89 ARG A CA 1
ATOM 754 C C . ARG A 1 89 ? 16.863 -8.975 -21.561 1.00 96.19 89 ARG A C 1
ATOM 756 O O . ARG A 1 89 ? 17.810 -9.620 -22.005 1.00 96.19 89 ARG A O 1
ATOM 763 N N . MET A 1 90 ? 15.595 -9.294 -21.823 1.00 95.19 90 MET A N 1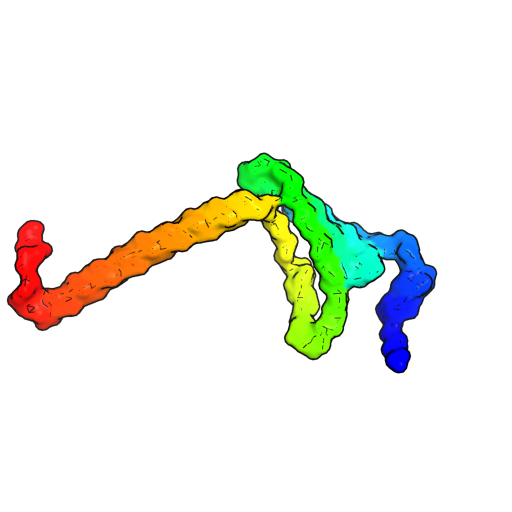
ATOM 764 C CA . MET A 1 90 ? 15.217 -10.439 -22.654 1.00 95.19 90 MET A CA 1
ATOM 765 C C . MET A 1 90 ? 15.608 -10.250 -24.121 1.00 95.19 90 MET A C 1
ATOM 767 O O . MET A 1 90 ? 16.109 -11.189 -24.732 1.00 95.19 90 MET A O 1
ATOM 771 N N . ALA A 1 91 ? 15.436 -9.055 -24.689 1.00 92.94 91 ALA A N 1
ATOM 772 C CA . ALA A 1 91 ? 15.878 -8.752 -26.050 1.00 92.94 91 ALA A CA 1
ATOM 773 C C . ALA A 1 91 ? 17.397 -8.923 -26.197 1.00 92.94 91 ALA A C 1
ATOM 775 O O . ALA A 1 91 ? 17.850 -9.624 -27.101 1.00 92.94 91 ALA A O 1
ATOM 776 N N . ARG A 1 92 ? 18.180 -8.389 -25.248 1.00 92.12 92 ARG A N 1
ATOM 777 C CA . ARG A 1 92 ? 19.641 -8.565 -25.215 1.00 92.12 92 ARG A CA 1
ATOM 778 C C . ARG A 1 92 ? 20.044 -10.037 -25.114 1.00 92.12 92 ARG A C 1
ATOM 780 O O . ARG A 1 92 ? 20.967 -10.471 -25.796 1.00 92.12 92 ARG A O 1
ATOM 787 N N . LEU A 1 93 ? 19.351 -10.816 -24.284 1.00 92.38 93 LEU A N 1
ATOM 788 C CA . LEU A 1 93 ? 19.599 -12.253 -24.160 1.00 92.38 93 LEU A CA 1
ATOM 789 C C . LEU A 1 93 ? 19.271 -13.015 -25.448 1.00 92.38 93 LEU A C 1
ATOM 791 O O . LEU A 1 93 ? 20.053 -13.878 -25.838 1.00 92.38 93 LEU A O 1
ATOM 795 N N . ARG A 1 94 ? 18.164 -12.684 -26.125 1.00 92.25 94 ARG A N 1
ATOM 796 C CA . ARG A 1 94 ? 17.811 -13.275 -27.427 1.00 92.25 94 ARG A CA 1
ATOM 797 C C . ARG A 1 94 ? 18.836 -12.924 -28.502 1.00 92.25 94 ARG A C 1
ATOM 799 O O . ARG A 1 94 ? 19.270 -13.819 -29.213 1.00 92.25 94 ARG A O 1
ATOM 806 N N . ALA A 1 95 ? 19.273 -11.667 -28.576 1.00 86.44 95 ALA A N 1
ATOM 807 C CA . ALA A 1 95 ? 20.321 -11.244 -29.505 1.00 86.44 95 ALA A CA 1
ATOM 808 C C . ALA A 1 95 ? 21.641 -11.993 -29.254 1.00 86.44 95 ALA A C 1
ATOM 810 O O . ALA A 1 95 ? 22.256 -12.487 -30.194 1.00 86.44 95 ALA A O 1
ATOM 811 N N . ARG A 1 96 ? 22.038 -12.157 -27.982 1.00 81.19 96 ARG A N 1
ATOM 812 C CA . ARG A 1 96 ? 23.226 -12.941 -27.615 1.00 81.19 96 ARG A CA 1
ATOM 813 C C . ARG A 1 96 ? 23.094 -14.413 -28.006 1.00 81.19 96 ARG A C 1
ATOM 8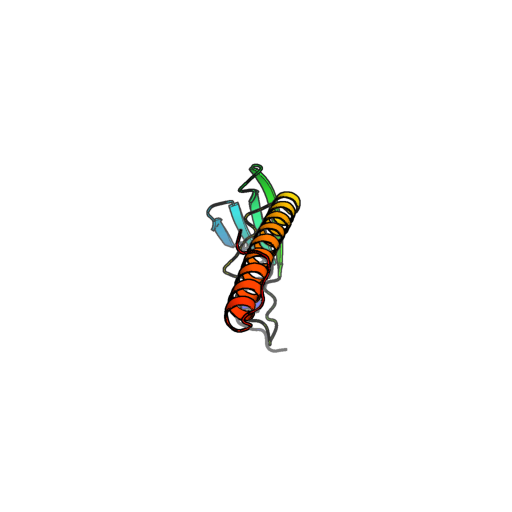15 O O . ARG A 1 96 ? 24.053 -14.963 -28.527 1.00 81.19 96 ARG A O 1
ATOM 822 N N . ARG A 1 97 ? 21.931 -15.032 -27.770 1.00 82.44 97 ARG A N 1
ATOM 823 C CA . ARG A 1 97 ? 21.661 -16.426 -28.167 1.00 82.44 97 ARG A CA 1
ATOM 824 C C . ARG A 1 97 ? 21.720 -16.608 -29.680 1.00 82.44 97 ARG A C 1
ATOM 826 O O . ARG A 1 97 ? 22.419 -17.496 -30.145 1.00 82.44 97 ARG A O 1
ATOM 833 N N . LYS A 1 98 ? 21.086 -15.704 -30.431 1.00 79.31 98 LYS A N 1
ATOM 834 C CA . LYS A 1 98 ? 21.149 -15.700 -31.894 1.00 79.31 98 LYS A CA 1
ATOM 835 C C . LYS A 1 98 ? 22.592 -15.568 -32.386 1.00 79.31 98 LYS A C 1
ATOM 837 O O . LYS A 1 98 ? 22.996 -16.310 -33.261 1.00 79.31 98 LYS A O 1
ATOM 842 N N . CYS A 1 99 ? 23.394 -14.687 -31.784 1.00 67.38 99 CYS A N 1
ATOM 843 C CA . CYS A 1 99 ? 24.815 -14.561 -32.118 1.00 67.38 99 CYS A CA 1
ATOM 844 C C . CYS A 1 99 ? 25.610 -15.835 -31.781 1.00 67.38 99 CYS A C 1
ATOM 846 O O . CYS A 1 99 ? 26.403 -16.282 -32.599 1.00 67.38 99 CYS A O 1
ATOM 848 N N . SER A 1 100 ? 25.366 -16.472 -30.629 1.00 63.31 100 SER A N 1
ATOM 849 C CA . SER A 1 100 ? 26.025 -17.741 -30.291 1.00 63.31 100 SER A CA 1
ATOM 850 C C . SER A 1 100 ? 25.609 -18.900 -31.198 1.00 63.31 100 SER A C 1
ATOM 852 O O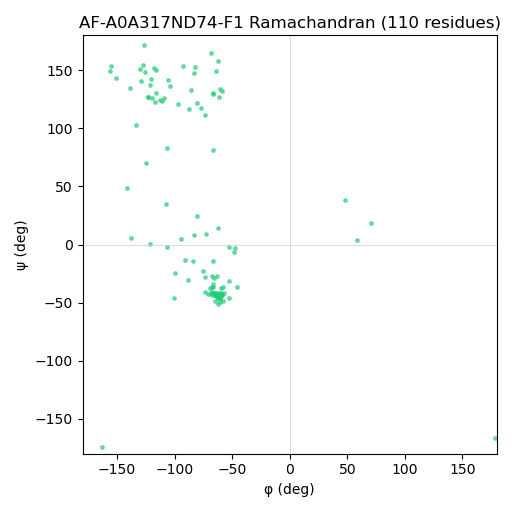 . SER A 1 100 ? 26.445 -19.738 -31.498 1.00 63.31 100 SER A O 1
ATOM 854 N N . GLU A 1 101 ? 24.360 -18.939 -31.666 1.00 61.91 101 GLU A N 1
ATOM 855 C CA . GLU A 1 101 ? 23.890 -19.908 -32.670 1.00 61.91 101 GLU A CA 1
ATOM 856 C C . GLU A 1 101 ? 24.537 -19.625 -34.037 1.00 61.91 101 GLU A C 1
ATOM 858 O O . GLU A 1 101 ? 25.048 -20.530 -34.688 1.00 61.91 101 GLU A O 1
ATOM 863 N N . CYS A 1 102 ? 24.644 -18.349 -34.413 1.00 56.84 102 CYS A N 1
ATOM 864 C CA . CYS A 1 102 ? 25.366 -17.891 -35.599 1.00 56.84 102 CYS A CA 1
ATOM 865 C C . CYS A 1 102 ? 26.891 -18.094 -35.541 1.00 56.84 102 CYS A C 1
ATOM 867 O O . CYS A 1 102 ? 27.533 -17.964 -36.572 1.00 56.84 102 CYS A O 1
ATOM 869 N N . MET A 1 103 ? 27.491 -18.376 -34.379 1.00 50.94 103 MET A N 1
ATOM 870 C CA . MET A 1 103 ? 28.895 -18.811 -34.291 1.00 50.94 103 MET A CA 1
ATOM 871 C C . MET A 1 103 ? 29.057 -20.321 -34.522 1.00 50.94 103 MET A C 1
ATOM 873 O O . MET A 1 103 ? 30.177 -20.783 -34.729 1.00 50.94 103 MET A O 1
ATOM 877 N N . VAL A 1 104 ? 27.964 -21.094 -34.483 1.00 54.06 104 VAL A N 1
ATOM 878 C CA . VAL A 1 104 ? 27.959 -22.523 -34.842 1.00 54.06 104 VAL A CA 1
ATOM 879 C C . VAL A 1 104 ? 27.714 -22.701 -36.346 1.00 54.06 104 VAL A C 1
ATOM 881 O O . VAL A 1 104 ? 28.279 -23.609 -36.954 1.00 54.06 104 VAL A O 1
ATOM 884 N N . ASP A 1 105 ? 26.959 -21.790 -36.968 1.00 52.41 105 ASP A N 1
ATOM 885 C CA . ASP A 1 105 ? 26.805 -21.700 -38.423 1.00 52.41 105 ASP A CA 1
ATOM 886 C C . ASP A 1 105 ? 27.900 -20.820 -39.046 1.00 52.41 105 ASP A C 1
ATOM 888 O O . ASP A 1 105 ? 27.953 -19.615 -38.823 1.00 52.41 105 ASP A O 1
ATOM 892 N N . LYS A 1 106 ? 28.760 -21.396 -39.891 1.00 52.66 106 LYS A N 1
ATOM 893 C CA . LYS A 1 106 ? 29.927 -20.742 -40.529 1.00 52.66 106 LYS A CA 1
ATOM 894 C C . LYS A 1 106 ? 29.612 -19.554 -41.477 1.00 52.66 106 LYS A C 1
ATOM 896 O O . LYS A 1 106 ? 30.487 -19.150 -42.236 1.00 52.66 106 LYS A O 1
ATOM 901 N N . TYR A 1 107 ? 28.400 -18.991 -41.461 1.00 53.34 107 TYR A N 1
ATOM 902 C CA . TYR A 1 107 ? 27.900 -18.028 -42.454 1.00 53.34 107 TYR A CA 1
ATOM 903 C C . TYR A 1 107 ? 27.043 -16.886 -41.866 1.00 53.34 107 TYR A C 1
ATOM 905 O O . TYR A 1 107 ? 25.963 -16.592 -42.377 1.00 53.34 107 TYR A O 1
ATOM 913 N N . CYS A 1 108 ? 27.491 -16.201 -40.807 1.00 52.16 108 CYS A N 1
ATOM 914 C CA . CYS A 1 108 ? 26.799 -14.995 -40.325 1.00 52.16 108 CYS A CA 1
ATOM 915 C C . CYS A 1 108 ? 27.442 -13.694 -40.865 1.00 52.16 108 CYS A C 1
ATOM 917 O O . CYS A 1 108 ? 28.612 -13.447 -40.575 1.00 52.16 108 CYS A O 1
ATOM 919 N N . PRO A 1 109 ? 26.706 -12.830 -41.598 1.00 55.56 109 PRO A N 1
ATOM 920 C CA . PRO A 1 109 ? 27.259 -11.659 -42.294 1.00 55.56 109 PRO A CA 1
ATOM 921 C C . PRO A 1 109 ? 27.455 -10.397 -41.428 1.00 55.56 109 PRO A C 1
ATOM 923 O O . PRO A 1 109 ? 27.771 -9.345 -41.968 1.00 55.56 109 PRO A O 1
ATOM 926 N N . ASN A 1 110 ? 27.281 -10.464 -40.103 1.00 50.88 110 ASN A N 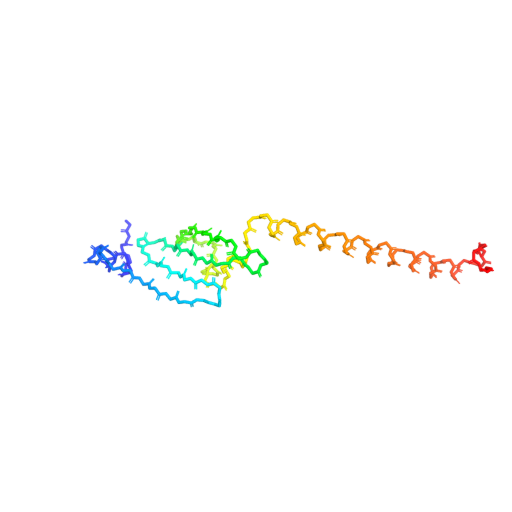1
ATOM 927 C CA . ASN A 1 110 ? 27.357 -9.287 -39.216 1.00 50.88 110 ASN A CA 1
ATOM 928 C C . ASN A 1 110 ? 28.621 -9.248 -38.337 1.00 50.88 110 ASN A C 1
ATOM 930 O O . ASN A 1 110 ? 28.571 -8.788 -37.198 1.00 50.88 110 ASN A O 1
ATOM 934 N N . HIS A 1 111 ? 29.749 -9.731 -38.855 1.00 46.81 111 HIS A N 1
ATOM 935 C CA . HIS A 1 111 ? 31.075 -9.393 -38.334 1.00 46.81 111 HIS A CA 1
ATOM 936 C C . HIS A 1 111 ? 31.750 -8.430 -39.317 1.00 46.81 111 HIS A C 1
ATOM 938 O O . HIS A 1 111 ? 32.517 -8.845 -40.183 1.00 46.81 111 HIS A O 1
ATOM 944 N N . ALA A 1 112 ? 31.415 -7.150 -39.183 1.00 41.28 112 ALA A N 1
ATOM 945 C CA . ALA A 1 112 ? 32.180 -6.019 -39.692 1.00 41.28 112 ALA A CA 1
ATOM 946 C C . ALA A 1 112 ? 32.238 -4.967 -38.582 1.00 41.28 112 ALA A C 1
ATOM 948 O O . ALA A 1 112 ? 31.183 -4.756 -37.936 1.00 41.28 112 ALA A O 1
#

Sequence (112 aa):
MVRNKVDVYREANPDEFHTWTTRYGCVVQFWGHRVYYGRCQDCSGLVTTRRNIRRYRHKPITQIGRWPSRCPECAEAAWEKHNDQARYRMARLRARRKCSECMVDKYCPNHA